Protein AF-A0A7S3DPF3-F1 (afdb_monomer)

Organism: NCBI:txid265537

Foldseek 3Di:
DVVVVVVLLVVWPEEEEEEADQQQVVQVDDHPDDDDDDDDDDPDDPPDSLQPGEGDPVLLVQQVCVVVVSHQAYEYQDQRCRNVNSPNDPVRYLNQQFHPPDPVGDGDHQPDAGDPVSVVVLVVLLVPTLHYHYYRDPCDGRCSCSSVVSNVVVVD

Radius of gyration: 16.0 Å; Cα contacts (8 Å, |Δi|>4): 232; chains: 1; bounding box: 45×32×46 Å

Secondary structure (DSSP, 8-state):
-HHHHHHHHHH-SSEEEEE-GGGGGGGT-------S-----------SHHHHPPPPHHHHHHHHHHHTTS--EEEE--SS-HHHHHT--GGGEEETT--SS-TTSPPPPTTSPPPHHHHHHHHHHHHH-SEEEEES----STTTTHHHHHHHHTT-

Nearest PDB structures (foldseek):
  3pki-assembly2_B  TM=8.256E-01  e=4.801E-10  Homo sapiens
  3pki-assembly7_C  TM=8.110E-01  e=4.215E-10  Homo sapiens
  8ak5-assembly2_B  TM=8.212E-01  e=1.049E-09  Homo sapiens
  3jr3-assembly1_A  TM=7.836E-01  e=6.365E-08  Thermotoga maritima
  8v15-assembly1_A  TM=7.372E-01  e=4.799E-07  Homo sapiens

pLDDT: mean 81.02, std 19.04, range [28.62, 98.44]

Mean predicted aligned error: 8.14 Å

InterPro domains:
  IPR026590 Sirtuin family, catalytic core domain [PS50305] (1-156)
  IPR029035 DHS-like NAD/FAD-binding domain superfamily [SSF52467] (2-139)
  IPR050134 NAD-dependent sirtuin protein deacylases [PTHR11085] (2-101)

Structure (mmCIF, N/CA/C/O backbone):
data_AF-A0A7S3DPF3-F1
#
_entry.id   AF-A0A7S3DPF3-F1
#
loop_
_atom_site.group_PDB
_atom_site.id
_atom_site.type_symbol
_atom_site.label_atom_id
_atom_site.label_alt_id
_atom_site.label_comp_id
_atom_site.label_asym_id
_atom_site.label_entity_id
_atom_site.label_seq_id
_atom_site.pdbx_PDB_ins_code
_atom_site.Cartn_x
_atom_site.Cartn_y
_atom_site.Cartn_z
_atom_site.occupancy
_atom_site.B_iso_or_equiv
_atom_site.auth_seq_id
_atom_site.auth_comp_id
_atom_site.auth_asym_id
_atom_site.auth_atom_id
_atom_site.pdbx_PDB_model_num
ATOM 1 N N . LYS A 1 1 ? 0.827 -14.058 14.898 1.00 88.38 1 LYS A N 1
ATOM 2 C CA . LYS A 1 1 ? 1.059 -12.851 14.057 1.00 88.38 1 LYS A CA 1
ATOM 3 C C . LYS A 1 1 ? -0.122 -12.577 13.123 1.00 88.38 1 LYS A C 1
ATOM 5 O O . LYS A 1 1 ? -0.710 -11.519 13.263 1.00 88.38 1 LYS A O 1
ATOM 10 N N . LEU A 1 2 ? -0.520 -13.518 12.254 1.00 93.12 2 LEU A N 1
ATOM 11 C CA . LEU A 1 2 ? -1.658 -13.328 11.334 1.00 93.12 2 LEU A CA 1
ATOM 12 C C . LEU A 1 2 ? -3.003 -13.098 12.034 1.00 93.12 2 LEU A C 1
ATOM 14 O O . LEU A 1 2 ? -3.730 -12.202 11.633 1.00 93.12 2 LEU A O 1
ATOM 18 N N . GLN A 1 3 ? -3.295 -13.830 13.115 1.00 95.38 3 GLN A N 1
ATOM 19 C CA . GLN A 1 3 ? -4.518 -13.593 13.890 1.00 95.38 3 GLN A CA 1
ATOM 20 C C . GLN A 1 3 ? -4.585 -12.153 14.415 1.00 95.38 3 GLN A C 1
ATOM 22 O O . GLN A 1 3 ? -5.558 -11.457 14.172 1.00 95.38 3 GLN A O 1
ATOM 27 N N . LYS A 1 4 ? -3.493 -11.668 15.019 1.00 96.00 4 LYS A N 1
ATOM 28 C CA . LYS A 1 4 ? -3.395 -10.285 15.502 1.00 96.00 4 LYS A CA 1
ATOM 29 C C . LYS A 1 4 ? -3.594 -9.261 14.379 1.00 96.00 4 LYS A C 1
ATOM 31 O O . LYS A 1 4 ? -4.265 -8.265 14.592 1.00 96.00 4 LYS A O 1
ATOM 36 N N . LEU A 1 5 ? -3.039 -9.504 13.188 1.00 94.88 5 LEU A N 1
ATOM 37 C CA . LEU A 1 5 ? -3.284 -8.650 12.020 1.00 94.88 5 LEU A CA 1
ATOM 38 C C . LEU A 1 5 ? -4.768 -8.650 11.624 1.00 94.88 5 LEU A C 1
ATOM 40 O O . LEU A 1 5 ? -5.323 -7.587 11.372 1.00 94.88 5 LEU A O 1
ATOM 44 N N . ALA A 1 6 ? -5.410 -9.818 11.596 1.00 95.81 6 ALA A N 1
ATOM 45 C CA . ALA A 1 6 ? -6.837 -9.917 11.309 1.00 95.81 6 ALA A CA 1
ATOM 46 C C . ALA A 1 6 ? -7.677 -9.166 12.353 1.00 95.81 6 ALA A C 1
ATOM 48 O O . ALA A 1 6 ? -8.633 -8.487 11.997 1.00 95.81 6 ALA A O 1
ATOM 49 N N . ASP A 1 7 ? -7.306 -9.243 13.629 1.00 96.50 7 ASP A N 1
ATOM 50 C CA . ASP A 1 7 ? -8.005 -8.534 14.701 1.00 96.50 7 ASP A CA 1
ATOM 51 C C . ASP A 1 7 ? -7.819 -7.014 14.594 1.00 96.50 7 ASP A C 1
ATOM 53 O O . ASP A 1 7 ? -8.774 -6.277 14.819 1.00 96.50 7 ASP A O 1
ATOM 57 N N . LEU A 1 8 ? -6.628 -6.543 14.205 1.00 95.38 8 LEU A N 1
ATOM 58 C CA . LEU A 1 8 ? -6.368 -5.122 13.941 1.00 95.38 8 LEU A CA 1
ATOM 59 C C . LEU A 1 8 ? -7.179 -4.612 12.746 1.00 95.38 8 LEU A C 1
ATOM 61 O O . LEU A 1 8 ? -7.806 -3.563 12.845 1.00 95.38 8 LEU A O 1
ATOM 65 N N . LEU A 1 9 ? -7.222 -5.374 11.650 1.00 95.94 9 LEU A N 1
ATOM 66 C CA . LEU A 1 9 ? -8.045 -5.047 10.482 1.00 95.94 9 LEU A CA 1
ATOM 67 C C . LEU A 1 9 ? -9.529 -4.939 10.841 1.00 95.94 9 LEU A C 1
ATOM 69 O O . LEU A 1 9 ? -10.209 -4.052 10.345 1.00 95.94 9 LEU A O 1
ATOM 73 N N . ARG A 1 10 ? -10.025 -5.810 11.729 1.00 95.38 10 ARG A N 1
ATOM 74 C CA . ARG A 1 10 ? -11.425 -5.764 12.177 1.00 95.38 10 ARG A CA 1
ATOM 75 C C . ARG A 1 10 ? -11.761 -4.559 13.050 1.00 95.38 10 ARG A C 1
ATOM 77 O O . ARG A 1 10 ? -12.919 -4.163 13.097 1.00 95.38 10 ARG A O 1
ATOM 84 N N . GLN A 1 11 ? -10.782 -4.037 13.781 1.00 95.31 11 GLN A N 1
ATOM 85 C CA . GLN A 1 11 ? -10.964 -2.912 14.703 1.00 95.31 11 GLN A CA 1
ATOM 86 C C . GLN A 1 11 ? -10.730 -1.556 14.033 1.00 95.31 11 GLN A C 1
ATOM 88 O O . GLN A 1 11 ? -11.276 -0.552 14.489 1.00 95.31 11 GLN A O 1
ATOM 93 N N . SER A 1 12 ? -9.921 -1.528 12.975 1.00 95.81 12 SER A N 1
ATOM 94 C CA . SER A 1 12 ? -9.606 -0.320 12.221 1.00 95.81 12 SER A CA 1
ATOM 95 C C . SER A 1 12 ? -10.841 0.224 11.507 1.00 95.81 12 SER A C 1
ATOM 97 O O . SER A 1 12 ? -11.555 -0.498 10.814 1.00 95.81 12 SER A O 1
ATOM 99 N N . ARG A 1 13 ? -11.068 1.527 11.657 1.00 94.69 13 ARG A N 1
ATOM 100 C CA . ARG A 1 13 ? -12.072 2.296 10.918 1.00 94.69 13 ARG A CA 1
ATOM 101 C C . ARG A 1 13 ? -11.530 2.809 9.593 1.00 94.69 13 ARG A C 1
ATOM 103 O O . ARG A 1 13 ? -12.314 3.038 8.681 1.00 94.69 13 ARG A O 1
ATOM 110 N N . ARG A 1 14 ? -10.214 3.025 9.489 1.00 95.56 14 ARG A N 1
ATOM 111 C CA . ARG A 1 14 ? -9.553 3.474 8.262 1.00 95.56 14 ARG A CA 1
ATOM 112 C C . ARG A 1 14 ? -8.160 2.866 8.143 1.00 95.56 14 ARG A C 1
ATOM 114 O O . ARG A 1 14 ? -7.169 3.403 8.634 1.00 95.56 14 ARG A O 1
ATOM 121 N N . THR A 1 15 ? -8.093 1.747 7.428 1.00 96.94 15 THR A N 1
ATOM 122 C CA . THR A 1 15 ? -6.833 1.088 7.067 1.00 96.94 15 THR A CA 1
ATOM 123 C C . THR A 1 15 ? -6.265 1.629 5.756 1.00 96.94 15 THR A C 1
ATOM 125 O O . THR A 1 15 ? -6.948 1.609 4.727 1.00 96.94 15 THR A O 1
ATOM 128 N N . VAL A 1 16 ? -4.986 2.007 5.780 1.00 96.69 16 VAL A N 1
ATOM 129 C CA . VAL A 1 16 ? -4.213 2.466 4.617 1.00 96.69 16 VAL A CA 1
ATOM 130 C C . VAL A 1 16 ? -3.083 1.486 4.303 1.00 96.69 16 VAL A C 1
ATOM 132 O O . VAL A 1 16 ? -2.402 0.979 5.196 1.00 96.69 16 VAL A O 1
ATOM 135 N N . LEU A 1 17 ? -2.866 1.207 3.021 1.00 96.56 17 LEU A N 1
ATOM 136 C CA . LEU A 1 17 ? -1.719 0.437 2.550 1.00 96.56 17 LEU A CA 1
ATOM 137 C C . LEU A 1 17 ? -0.552 1.351 2.215 1.00 96.56 17 LEU A C 1
ATOM 139 O O . LEU A 1 17 ? -0.739 2.402 1.614 1.00 96.56 17 LEU A O 1
ATOM 143 N N . TYR A 1 18 ? 0.658 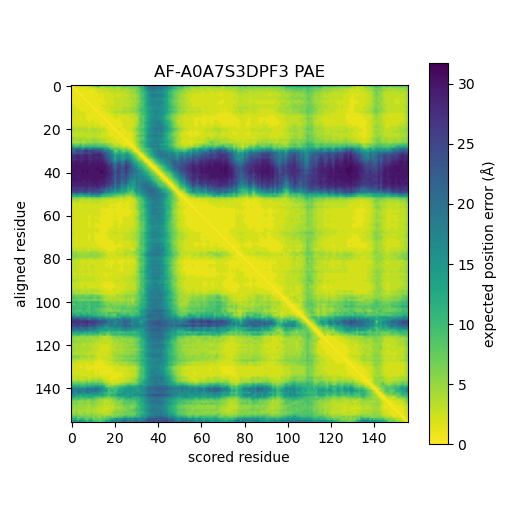0.899 2.518 1.00 94.50 18 TYR A N 1
ATOM 144 C CA . TYR A 1 18 ? 1.886 1.520 2.049 1.00 94.50 18 TYR A CA 1
ATOM 145 C C . TYR A 1 18 ? 2.800 0.452 1.454 1.00 94.50 18 TYR A C 1
ATOM 147 O O . TYR A 1 18 ? 3.315 -0.413 2.173 1.00 94.50 18 TYR A O 1
ATOM 155 N N . THR A 1 19 ? 2.985 0.463 0.131 1.00 94.00 19 THR A N 1
ATOM 156 C CA . THR A 1 19 ? 3.668 -0.648 -0.547 1.00 94.00 19 THR A CA 1
ATOM 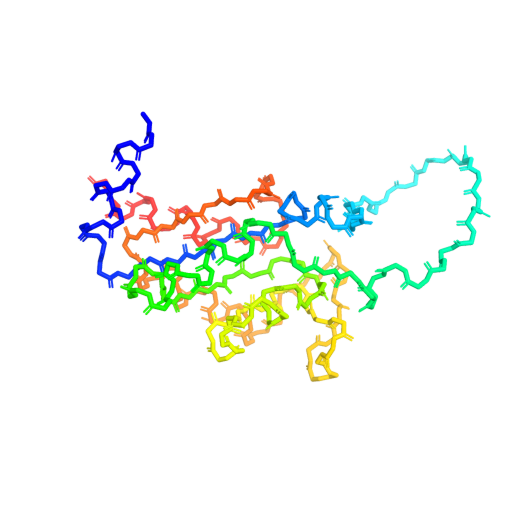157 C C . THR A 1 19 ? 4.759 -0.225 -1.516 1.00 94.00 19 THR A C 1
ATOM 159 O O . THR A 1 19 ? 4.642 0.790 -2.197 1.00 94.00 19 THR A O 1
ATOM 162 N N . GLY A 1 20 ? 5.798 -1.058 -1.624 1.00 91.69 20 GLY A N 1
ATOM 163 C CA . GLY A 1 20 ? 6.925 -0.850 -2.538 1.00 91.69 20 GLY A CA 1
ATOM 164 C C . GLY A 1 20 ? 7.258 -2.061 -3.408 1.00 91.69 20 GLY A C 1
ATOM 165 O O . GLY A 1 20 ? 6.462 -2.989 -3.564 1.00 91.69 20 GLY A O 1
ATOM 166 N N . ALA A 1 21 ? 8.451 -2.060 -4.008 1.00 88.50 21 ALA A N 1
ATOM 167 C CA . ALA A 1 21 ? 8.790 -2.958 -5.120 1.00 88.50 21 ALA A CA 1
ATOM 168 C C . ALA A 1 21 ? 8.729 -4.457 -4.767 1.00 88.50 21 ALA A C 1
ATOM 170 O O . ALA A 1 21 ? 8.585 -5.310 -5.646 1.00 88.50 21 ALA A O 1
ATOM 171 N N . GLY A 1 22 ? 8.814 -4.800 -3.480 1.00 91.75 22 GLY A N 1
ATOM 172 C CA . GLY A 1 22 ? 8.7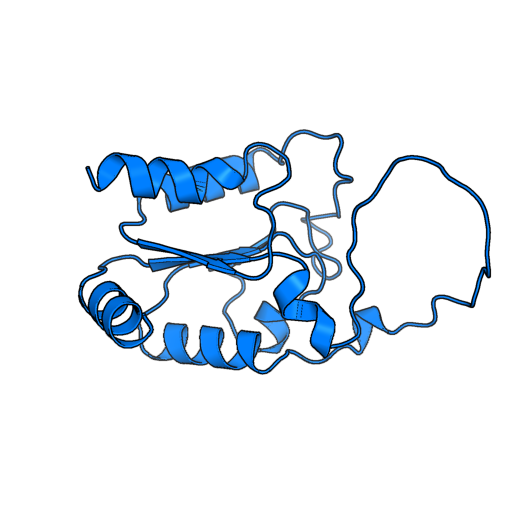65 -6.174 -2.995 1.00 91.75 22 GLY A CA 1
ATOM 173 C C . GLY A 1 22 ? 7.467 -6.906 -3.346 1.00 91.75 22 GLY A C 1
ATOM 174 O O . GLY A 1 22 ? 7.527 -8.103 -3.626 1.00 91.75 22 GLY A O 1
ATOM 175 N N . ILE A 1 23 ? 6.318 -6.215 -3.412 1.00 94.06 23 ILE A N 1
ATOM 176 C CA . ILE A 1 23 ? 5.038 -6.863 -3.765 1.00 94.06 23 ILE A CA 1
ATOM 177 C C . ILE A 1 23 ? 4.925 -7.204 -5.262 1.00 94.06 23 ILE A C 1
ATOM 179 O O . ILE A 1 23 ? 4.102 -8.043 -5.639 1.00 94.06 23 ILE A O 1
ATOM 183 N N . SER A 1 24 ? 5.777 -6.605 -6.102 1.00 92.56 24 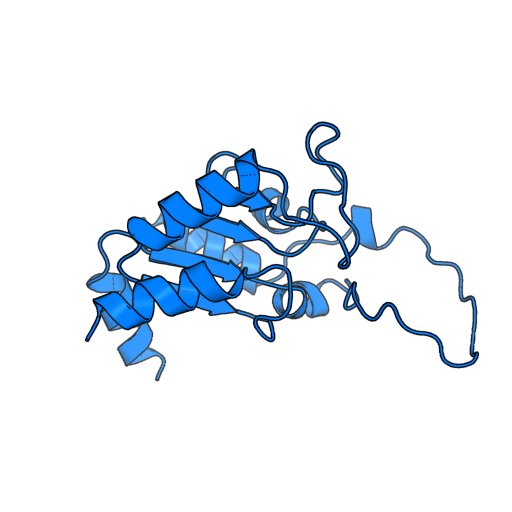SER A N 1
ATOM 184 C CA . SER A 1 24 ? 5.789 -6.756 -7.566 1.00 92.56 24 SER A CA 1
ATOM 185 C C . SER A 1 24 ? 6.879 -7.708 -8.075 1.00 92.56 24 SER A C 1
ATOM 187 O O . SER A 1 24 ? 6.884 -8.073 -9.251 1.00 92.56 24 SER A O 1
ATOM 189 N N . ARG A 1 25 ? 7.777 -8.192 -7.202 1.00 88.50 25 ARG A N 1
ATOM 190 C CA . ARG A 1 25 ? 8.896 -9.073 -7.591 1.00 88.50 25 ARG A CA 1
ATOM 191 C C . ARG A 1 25 ? 8.434 -10.366 -8.268 1.00 88.50 25 ARG A C 1
ATOM 193 O O . ARG A 1 25 ? 9.039 -10.792 -9.248 1.00 88.50 25 ARG A O 1
ATOM 200 N N . ALA A 1 26 ? 7.352 -10.973 -7.778 1.00 87.56 26 ALA A N 1
ATOM 201 C CA . ALA A 1 26 ? 6.791 -12.195 -8.362 1.00 87.56 26 ALA A CA 1
ATOM 202 C C . ALA A 1 26 ? 6.164 -11.975 -9.756 1.00 87.56 26 ALA A C 1
ATOM 204 O O . ALA A 1 26 ? 5.996 -12.934 -10.500 1.00 87.56 26 ALA A O 1
ATOM 205 N N . ALA A 1 27 ? 5.873 -10.724 -10.134 1.00 85.00 27 ALA A N 1
ATOM 206 C CA . ALA A 1 27 ? 5.417 -10.353 -11.475 1.00 85.00 27 ALA A CA 1
ATOM 207 C C . ALA A 1 27 ? 6.577 -10.097 -12.459 1.00 85.00 27 ALA A C 1
ATOM 209 O O . ALA A 1 27 ? 6.348 -9.657 -13.584 1.00 85.00 27 ALA A O 1
ATOM 210 N N . GLY A 1 28 ? 7.830 -10.333 -12.046 1.00 81.38 28 GLY A N 1
ATOM 211 C CA . GLY A 1 28 ? 9.015 -10.076 -12.868 1.00 81.38 28 GLY A CA 1
ATOM 212 C C . GLY A 1 28 ? 9.435 -8.603 -12.918 1.00 81.38 28 GLY A C 1
ATOM 213 O O . GLY A 1 28 ? 10.296 -8.241 -13.720 1.00 81.38 28 GLY A O 1
ATOM 214 N N . ILE A 1 29 ? 8.860 -7.751 -12.062 1.00 78.38 29 ILE A N 1
ATOM 215 C CA . ILE A 1 29 ? 9.252 -6.345 -11.936 1.00 78.38 29 ILE A CA 1
ATOM 216 C C . ILE A 1 29 ? 10.421 -6.255 -10.950 1.00 78.38 29 ILE A C 1
ATOM 218 O O . ILE A 1 29 ? 10.292 -6.581 -9.769 1.00 78.38 29 ILE A O 1
ATOM 222 N N . GLY A 1 30 ? 11.595 -5.867 -11.455 1.00 66.00 30 GLY A N 1
ATOM 223 C CA . GLY A 1 30 ? 12.796 -5.671 -10.640 1.00 66.00 30 GLY A CA 1
ATOM 224 C C . GLY A 1 30 ? 12.693 -4.447 -9.725 1.00 66.00 30 GLY A C 1
ATOM 225 O O . GLY A 1 30 ? 11.877 -3.557 -9.955 1.00 66.00 30 GLY A O 1
ATOM 226 N N . MET A 1 31 ? 13.550 -4.372 -8.701 1.00 58.44 31 MET A N 1
ATOM 227 C CA . MET A 1 31 ? 13.585 -3.213 -7.804 1.00 58.44 31 MET A CA 1
ATOM 228 C C . MET A 1 31 ? 14.054 -1.967 -8.561 1.00 58.44 31 MET A C 1
ATOM 230 O O . MET A 1 31 ? 15.229 -1.839 -8.905 1.00 58.44 31 MET A O 1
ATOM 234 N N . ALA A 1 32 ? 13.145 -1.035 -8.818 1.00 55.59 32 ALA A N 1
ATOM 235 C CA . ALA A 1 32 ? 13.498 0.275 -9.334 1.00 55.59 32 ALA A CA 1
ATOM 236 C C . ALA A 1 32 ? 13.888 1.191 -8.164 1.00 55.59 32 ALA A C 1
ATOM 238 O O . ALA A 1 32 ? 13.034 1.891 -7.645 1.00 55.59 32 ALA A O 1
ATOM 239 N N . ALA A 1 33 ? 15.157 1.127 -7.728 1.00 44.19 33 ALA A N 1
ATOM 240 C CA . ALA A 1 33 ? 15.944 2.248 -7.174 1.00 44.19 33 ALA A CA 1
ATOM 241 C C . ALA A 1 33 ? 17.227 1.762 -6.462 1.00 44.19 33 ALA A C 1
ATOM 243 O O . ALA A 1 33 ? 17.243 1.490 -5.266 1.00 44.19 33 ALA A O 1
ATOM 244 N N . ARG A 1 34 ? 18.346 1.744 -7.191 1.00 37.78 34 ARG A N 1
ATOM 245 C CA . ARG A 1 34 ? 19.637 2.216 -6.666 1.00 37.78 34 ARG A CA 1
ATOM 246 C C . ARG A 1 34 ? 20.237 3.130 -7.727 1.00 37.78 34 ARG A C 1
ATOM 248 O O . ARG A 1 34 ? 20.782 2.663 -8.720 1.00 37.78 34 ARG A O 1
ATOM 255 N N . GLY A 1 35 ? 20.043 4.434 -7.561 1.00 37.97 35 GLY A N 1
ATOM 256 C CA . GLY A 1 35 ? 20.862 5.430 -8.241 1.00 37.97 35 GLY A CA 1
ATOM 257 C C . GLY A 1 35 ? 22.154 5.599 -7.448 1.00 37.97 35 GLY A C 1
ATOM 258 O O . GLY A 1 35 ? 22.104 6.056 -6.313 1.00 37.97 35 GLY A O 1
ATOM 259 N N . GLY A 1 36 ? 23.280 5.185 -8.024 1.00 29.66 36 GLY A N 1
ATOM 260 C CA . GLY A 1 36 ? 24.621 5.332 -7.452 1.00 29.66 36 GLY A CA 1
ATOM 261 C C . GLY A 1 36 ? 25.570 4.315 -8.083 1.00 29.66 36 GLY A C 1
ATOM 262 O O . GLY A 1 36 ? 25.317 3.122 -7.984 1.00 29.66 36 GLY A O 1
ATOM 263 N N . GLY A 1 37 ? 26.583 4.788 -8.814 1.00 33.41 37 GLY A N 1
ATOM 264 C CA . GLY A 1 37 ? 27.372 4.014 -9.778 1.00 33.41 37 GLY A CA 1
ATOM 265 C C . GLY A 1 37 ? 28.114 2.789 -9.227 1.00 33.41 37 GLY A C 1
ATOM 266 O O . GLY A 1 37 ? 28.518 2.750 -8.070 1.00 33.41 37 GLY A O 1
ATOM 267 N N . GLY A 1 38 ? 28.333 1.812 -10.112 1.00 28.62 38 GLY A N 1
ATOM 268 C CA . GLY A 1 38 ? 29.199 0.664 -9.855 1.00 28.62 38 GLY A CA 1
ATOM 269 C C . GLY A 1 38 ? 29.052 -0.451 -10.893 1.00 28.62 38 GLY A C 1
ATOM 270 O O . GLY A 1 38 ? 28.220 -1.328 -10.718 1.00 28.62 38 GLY A O 1
ATOM 271 N N . GLY A 1 39 ? 29.859 -0.380 -11.957 1.00 32.12 39 GLY A N 1
ATOM 272 C CA . GLY A 1 39 ? 30.475 -1.525 -12.650 1.00 32.12 39 GLY A CA 1
ATOM 273 C C . GLY A 1 39 ? 29.600 -2.666 -13.183 1.00 32.12 39 GLY A C 1
ATOM 274 O O . GLY A 1 39 ? 29.300 -3.610 -12.470 1.00 32.12 39 GLY A O 1
ATOM 275 N N . ASP A 1 40 ? 29.307 -2.582 -14.480 1.00 40.53 40 ASP A N 1
ATOM 276 C CA . ASP A 1 40 ? 29.355 -3.651 -15.489 1.00 40.53 40 ASP A CA 1
ATOM 277 C C . ASP A 1 40 ? 28.920 -5.090 -15.119 1.00 40.53 40 ASP A C 1
ATOM 279 O O . ASP A 1 40 ? 29.619 -5.844 -14.448 1.00 40.53 40 ASP A O 1
ATOM 283 N N . THR A 1 41 ? 27.788 -5.527 -15.677 1.00 33.72 41 THR A N 1
ATOM 284 C CA . THR A 1 41 ? 27.742 -6.720 -16.543 1.00 33.72 41 THR A CA 1
ATOM 285 C C . THR A 1 41 ? 26.365 -6.849 -17.195 1.00 33.72 41 THR A C 1
ATOM 287 O O . THR A 1 41 ? 25.328 -6.941 -16.542 1.00 33.72 41 THR A O 1
ATOM 290 N N . ALA A 1 42 ? 26.388 -6.909 -18.525 1.00 36.16 42 ALA A N 1
ATOM 291 C CA . ALA A 1 42 ? 25.287 -7.261 -19.414 1.00 36.16 42 ALA A CA 1
ATOM 292 C C . ALA A 1 42 ? 24.132 -6.246 -19.510 1.00 36.16 42 ALA A C 1
ATOM 294 O O . ALA A 1 42 ? 23.064 -6.380 -18.908 1.00 36.16 42 ALA A O 1
ATOM 295 N N . VAL A 1 43 ? 24.288 -5.323 -20.463 1.00 39.31 43 VAL A N 1
ATOM 296 C CA . VAL A 1 43 ? 23.186 -4.687 -21.199 1.00 39.31 43 VAL A CA 1
ATOM 297 C C . VAL A 1 43 ? 22.401 -5.773 -21.959 1.00 39.31 43 VAL A C 1
ATOM 299 O O . VAL A 1 43 ? 22.475 -5.913 -23.177 1.00 39.31 43 VAL A O 1
ATOM 302 N N . LYS A 1 44 ? 21.633 -6.597 -21.242 1.00 34.34 44 LYS A N 1
ATOM 303 C CA . LYS A 1 44 ? 20.598 -7.446 -21.835 1.00 34.34 44 LYS A CA 1
ATOM 304 C C . LYS A 1 44 ? 19.341 -6.597 -21.970 1.00 34.34 44 LYS A C 1
ATOM 306 O O . LYS A 1 44 ? 18.641 -6.354 -20.994 1.00 34.34 44 LYS A O 1
ATOM 311 N N . LYS A 1 45 ? 19.111 -6.116 -23.198 1.00 36.16 45 LYS A N 1
ATOM 312 C CA . LYS A 1 45 ? 17.813 -5.754 -23.801 1.00 36.16 45 LYS A CA 1
ATOM 313 C C . LYS A 1 45 ? 16.659 -5.744 -22.779 1.00 36.16 45 LYS A C 1
ATOM 315 O O . LYS A 1 45 ?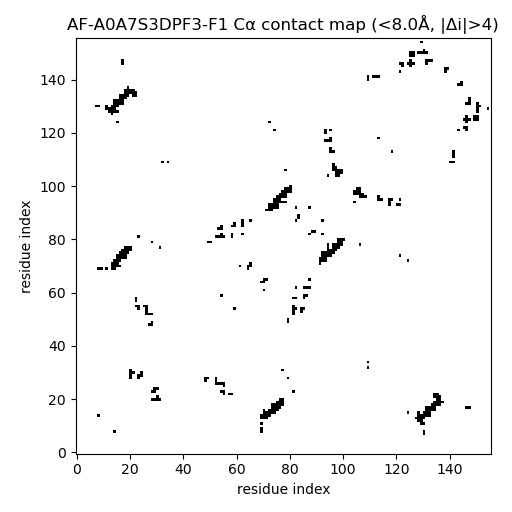 16.028 -6.775 -22.550 1.00 36.16 45 LYS A O 1
ATOM 320 N N . ARG A 1 46 ? 16.360 -4.582 -22.183 1.00 42.75 46 ARG A N 1
ATOM 321 C CA . ARG A 1 46 ? 15.135 -4.354 -21.393 1.00 42.75 46 ARG A CA 1
ATOM 322 C C . ARG A 1 46 ? 13.917 -4.395 -22.330 1.00 42.75 46 ARG A C 1
ATOM 324 O O . ARG A 1 46 ? 13.332 -3.369 -22.652 1.00 42.75 46 ARG A O 1
ATOM 331 N N . LYS A 1 47 ? 13.569 -5.578 -22.845 1.00 38.03 47 LYS A N 1
ATOM 332 C CA . LYS A 1 47 ? 12.316 -5.812 -23.571 1.00 38.03 47 LYS A CA 1
ATOM 333 C C . LYS A 1 47 ? 11.174 -5.716 -22.562 1.00 38.03 47 LYS A C 1
ATOM 335 O O . LYS A 1 47 ? 11.120 -6.550 -21.675 1.00 38.03 47 LYS A O 1
ATOM 340 N N . SER A 1 48 ? 10.328 -4.693 -22.677 1.00 47.44 48 SER A N 1
ATOM 341 C CA . SER A 1 48 ? 8.857 -4.723 -22.519 1.00 47.44 48 SER A CA 1
ATOM 342 C C . SER A 1 48 ? 8.171 -5.460 -21.344 1.00 47.44 48 SER A C 1
ATOM 344 O O . SER A 1 48 ? 6.948 -5.541 -21.357 1.00 47.44 48 SER A O 1
ATOM 346 N N . VAL A 1 49 ? 8.871 -5.977 -20.326 1.00 52.22 49 VAL A N 1
ATOM 347 C CA . VAL A 1 49 ? 8.259 -6.763 -19.228 1.00 52.22 49 VAL A CA 1
ATOM 348 C C . VAL A 1 49 ? 7.304 -5.915 -18.379 1.00 52.22 49 VAL A C 1
ATOM 350 O O . VAL A 1 49 ? 6.321 -6.424 -17.852 1.00 52.22 49 VAL A O 1
ATOM 353 N N . SER A 1 50 ? 7.559 -4.610 -18.280 1.00 61.97 50 SER A N 1
ATOM 354 C CA . SER A 1 50 ? 6.844 -3.708 -17.370 1.00 61.97 50 SER A CA 1
ATOM 355 C C . SER A 1 50 ? 5.375 -3.472 -17.768 1.00 61.97 50 SER A C 1
ATOM 357 O O . SER A 1 50 ? 4.503 -3.457 -16.900 1.00 61.97 50 SER A O 1
ATOM 359 N N . VAL A 1 51 ? 5.072 -3.385 -19.070 1.00 67.00 51 VAL A N 1
ATOM 360 C CA . VAL A 1 51 ? 3.703 -3.122 -19.556 1.00 67.00 51 VAL A CA 1
ATOM 361 C C . VAL A 1 51 ? 2.835 -4.382 -19.512 1.00 67.00 51 VAL A C 1
ATOM 363 O O . VAL A 1 51 ? 1.654 -4.318 -19.175 1.00 67.00 51 VAL A O 1
ATOM 366 N N . THR A 1 52 ? 3.422 -5.551 -19.779 1.00 80.69 52 THR A N 1
ATOM 367 C CA . THR A 1 52 ? 2.708 -6.839 -19.817 1.00 80.69 52 THR A CA 1
ATOM 368 C C . THR A 1 52 ? 2.636 -7.546 -18.464 1.00 80.69 52 THR A C 1
ATOM 370 O O . THR A 1 52 ? 2.015 -8.604 -18.365 1.00 80.69 52 THR A O 1
ATOM 373 N N . ALA A 1 53 ? 3.285 -7.003 -17.429 1.00 87.75 53 ALA A N 1
ATOM 374 C CA . ALA A 1 53 ? 3.259 -7.577 -16.091 1.00 87.75 53 ALA A CA 1
ATOM 375 C C . ALA A 1 53 ? 1.817 -7.683 -15.572 1.00 87.75 53 ALA A C 1
ATOM 377 O O . ALA A 1 53 ? 1.010 -6.755 -15.727 1.00 87.75 53 ALA A O 1
ATOM 378 N N . ARG A 1 54 ? 1.515 -8.835 -14.964 1.00 92.88 54 ARG A N 1
ATOM 379 C CA . ARG A 1 54 ? 0.234 -9.126 -14.315 1.00 92.88 54 ARG A CA 1
ATOM 380 C C . ARG A 1 54 ? 0.348 -8.903 -12.805 1.00 92.88 54 ARG A C 1
ATOM 382 O O . ARG A 1 54 ? 1.433 -9.111 -12.259 1.00 92.88 54 ARG A O 1
ATOM 389 N N . PRO A 1 55 ? -0.741 -8.511 -12.126 1.00 95.75 55 PRO A N 1
ATOM 390 C CA . PRO A 1 55 ? -0.729 -8.370 -10.679 1.00 95.75 55 PRO A CA 1
ATOM 391 C C . PRO A 1 55 ? -0.349 -9.676 -9.977 1.00 95.75 55 PRO A C 1
ATOM 393 O O . PRO A 1 55 ? -0.645 -10.774 -10.450 1.00 95.75 55 PRO A O 1
ATOM 396 N N . THR A 1 56 ? 0.318 -9.556 -8.833 1.00 96.94 56 THR A N 1
ATOM 397 C CA . THR A 1 56 ? 0.656 -10.712 -7.988 1.00 96.94 56 THR A CA 1
ATOM 398 C C . THR A 1 56 ? -0.526 -11.111 -7.103 1.00 96.94 56 THR A C 1
ATOM 400 O O . THR A 1 56 ? -1.489 -10.356 -6.954 1.00 96.94 56 THR A O 1
ATOM 403 N N . ILE A 1 57 ? -0.432 -12.272 -6.443 1.00 97.69 57 ILE A N 1
ATOM 404 C CA . ILE A 1 57 ? -1.429 -12.695 -5.445 1.00 97.69 57 ILE A CA 1
ATOM 405 C C . ILE A 1 57 ? -1.633 -11.639 -4.352 1.00 97.69 57 ILE A C 1
ATOM 407 O O . ILE A 1 57 ? -2.761 -11.418 -3.925 1.00 97.69 57 ILE A O 1
ATOM 411 N N . THR A 1 58 ? -0.571 -10.928 -3.961 1.00 97.50 58 THR A N 1
ATOM 412 C CA . THR A 1 58 ? -0.650 -9.830 -2.993 1.00 97.50 58 THR A CA 1
ATOM 413 C C . THR A 1 58 ? -1.552 -8.711 -3.501 1.00 97.50 58 THR A C 1
ATOM 415 O O . THR A 1 58 ? -2.428 -8.270 -2.768 1.00 97.50 58 THR A O 1
ATOM 418 N N . HIS A 1 59 ? -1.415 -8.294 -4.762 1.00 98.31 59 HIS A N 1
ATOM 419 C CA . HIS A 1 59 ? -2.263 -7.240 -5.325 1.00 98.31 59 HIS A CA 1
ATOM 420 C C . HIS A 1 59 ? -3.741 -7.650 -5.355 1.00 98.31 59 HIS A C 1
ATOM 422 O O . HIS A 1 59 ? -4.614 -6.872 -4.968 1.00 98.31 59 HIS A O 1
ATOM 428 N N . HIS A 1 60 ? -4.024 -8.891 -5.760 1.00 98.38 60 HIS A N 1
ATOM 429 C CA . HIS A 1 60 ? -5.387 -9.418 -5.763 1.00 98.38 60 HIS A CA 1
ATOM 430 C C . HIS A 1 60 ? -5.966 -9.555 -4.350 1.00 98.38 60 HIS A C 1
ATOM 432 O O . HIS A 1 60 ? -7.120 -9.192 -4.137 1.00 98.38 60 HIS A O 1
ATOM 438 N N . ALA A 1 61 ? -5.177 -10.016 -3.378 1.00 98.19 61 ALA A N 1
ATOM 439 C CA . ALA A 1 61 ? -5.610 -10.133 -1.988 1.00 98.19 61 ALA A CA 1
ATOM 440 C C . ALA A 1 61 ? -5.933 -8.763 -1.372 1.00 98.19 61 ALA A C 1
ATOM 442 O O . ALA A 1 61 ? -6.975 -8.604 -0.742 1.00 98.19 61 ALA A O 1
ATOM 443 N N . LEU A 1 62 ? -5.084 -7.758 -1.604 1.00 98.25 62 LEU A N 1
ATOM 444 C CA . LEU A 1 62 ? -5.312 -6.387 -1.139 1.00 98.25 62 LEU A CA 1
ATOM 445 C C . LEU A 1 62 ? -6.555 -5.766 -1.791 1.00 98.25 62 LEU A C 1
ATOM 447 O O . LEU A 1 62 ? -7.364 -5.140 -1.112 1.00 98.25 62 LEU A O 1
ATOM 451 N N . THR A 1 63 ? -6.771 -6.027 -3.081 1.00 98.44 63 THR A N 1
ATOM 452 C CA . THR A 1 63 ? -7.998 -5.609 -3.776 1.00 98.44 63 THR A CA 1
ATOM 453 C C . THR A 1 63 ? -9.240 -6.299 -3.212 1.00 98.44 63 THR A C 1
ATOM 455 O O . THR A 1 63 ? -10.273 -5.658 -3.034 1.00 98.44 63 THR A O 1
ATOM 458 N N . ALA A 1 64 ? -9.162 -7.592 -2.891 1.00 98.44 64 ALA A N 1
ATOM 459 C CA . ALA A 1 64 ? -10.271 -8.317 -2.276 1.00 98.44 64 ALA A CA 1
ATOM 460 C C . ALA A 1 64 ? -10.610 -7.775 -0.877 1.00 98.44 64 ALA A C 1
ATOM 462 O O . ALA A 1 64 ? -11.783 -7.651 -0.536 1.00 98.44 64 ALA A O 1
ATOM 463 N N . LEU A 1 65 ? -9.597 -7.406 -0.090 1.00 98.06 65 LEU A N 1
ATOM 464 C CA . LEU A 1 65 ? -9.780 -6.784 1.221 1.00 98.06 65 LEU A CA 1
ATOM 465 C C . LEU A 1 65 ? -10.419 -5.391 1.122 1.00 98.06 65 LEU A C 1
ATOM 467 O O . LEU A 1 65 ? -11.298 -5.088 1.924 1.00 98.06 65 LEU A O 1
ATOM 471 N N . TRP A 1 66 ? -10.050 -4.585 0.120 1.00 98.25 66 TRP A N 1
ATOM 472 C CA . TRP A 1 66 ? -10.733 -3.317 -0.171 1.00 98.25 66 TRP A CA 1
ATOM 473 C C . TRP A 1 66 ? -12.199 -3.531 -0.557 1.00 98.25 66 TRP A C 1
ATOM 475 O O . TRP A 1 66 ? -13.081 -2.915 0.030 1.00 98.25 66 TRP A O 1
ATOM 485 N N . ARG A 1 67 ? -12.490 -4.483 -1.456 1.00 98.00 67 ARG A N 1
ATOM 486 C CA . ARG A 1 67 ? -13.878 -4.827 -1.832 1.00 98.00 67 ARG A CA 1
ATOM 487 C C . ARG A 1 67 ? -14.730 -5.265 -0.643 1.00 98.00 67 ARG A C 1
ATOM 489 O O . ARG A 1 67 ? -15.939 -5.074 -0.656 1.00 98.00 67 ARG A O 1
ATOM 496 N N . ALA A 1 68 ? -14.104 -5.873 0.359 1.00 97.75 68 ALA A N 1
ATOM 497 C CA . ALA A 1 68 ? -14.753 -6.297 1.591 1.00 97.75 68 ALA A CA 1
ATOM 498 C C . ALA A 1 68 ? -14.815 -5.194 2.671 1.00 97.75 68 ALA A C 1
ATOM 500 O O . ALA A 1 68 ? -15.299 -5.467 3.766 1.00 97.75 68 ALA A O 1
ATOM 501 N N . GLY A 1 69 ? -14.344 -3.975 2.382 1.00 97.38 69 GLY A N 1
ATOM 502 C CA . GLY A 1 69 ? -14.410 -2.818 3.282 1.00 97.38 69 GLY A CA 1
ATOM 503 C C . GLY A 1 69 ? -13.320 -2.761 4.357 1.00 97.38 69 GLY A C 1
ATOM 504 O O . GLY A 1 69 ? -13.413 -1.949 5.269 1.00 97.38 69 GLY A O 1
ATOM 505 N N . TRP A 1 70 ? -12.285 -3.605 4.278 1.00 97.69 70 TRP A N 1
ATOM 506 C CA . TRP A 1 70 ? -11.213 -3.654 5.287 1.00 97.69 70 TRP A CA 1
ATOM 507 C C . TRP A 1 70 ? -10.024 -2.749 4.965 1.00 97.69 70 TRP A C 1
ATOM 509 O O . TRP A 1 70 ? -9.179 -2.516 5.821 1.00 97.69 70 TRP A O 1
ATOM 519 N N . ILE A 1 71 ? -9.913 -2.276 3.726 1.00 97.81 71 ILE A N 1
ATOM 520 C CA . ILE A 1 71 ? -8.853 -1.382 3.249 1.00 97.81 71 ILE A CA 1
ATOM 521 C C . ILE A 1 71 ? -9.527 -0.217 2.540 1.00 97.81 71 ILE A C 1
ATOM 523 O O . ILE A 1 71 ? -10.508 -0.429 1.835 1.00 97.81 71 ILE A O 1
ATOM 527 N N . HIS A 1 72 ? -8.987 0.986 2.714 1.00 97.06 72 HIS A N 1
ATOM 528 C CA . HIS A 1 72 ? -9.624 2.222 2.258 1.00 97.06 72 HIS A CA 1
ATOM 529 C C . HIS A 1 72 ? -8.779 2.929 1.204 1.00 97.06 72 HIS A C 1
ATOM 531 O O . HI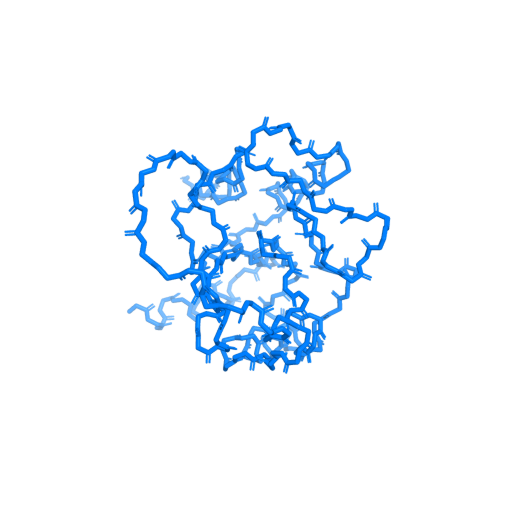S A 1 72 ? -9.293 3.323 0.164 1.00 97.06 72 HIS A O 1
ATOM 537 N N . ASP A 1 73 ? -7.474 3.015 1.445 1.00 96.81 73 ASP A N 1
ATOM 538 C CA . ASP A 1 73 ? -6.545 3.777 0.621 1.00 96.81 73 ASP A CA 1
ATOM 539 C C . ASP A 1 73 ? -5.244 3.001 0.381 1.00 96.81 73 ASP A C 1
ATOM 541 O O . ASP A 1 73 ? -4.852 2.143 1.181 1.00 96.81 73 ASP A O 1
ATOM 545 N N . TRP A 1 74 ? -4.545 3.334 -0.704 1.00 96.44 74 TRP A N 1
ATOM 546 C CA . TRP A 1 74 ? -3.284 2.713 -1.088 1.00 96.44 74 TRP A CA 1
ATOM 547 C C . TRP A 1 74 ? -2.233 3.749 -1.489 1.00 96.44 74 TRP A C 1
ATOM 549 O O . TRP A 1 74 ? -2.270 4.315 -2.576 1.00 96.44 74 TRP A O 1
ATOM 559 N N . VAL A 1 75 ? -1.218 3.926 -0.649 1.00 93.88 75 VAL A N 1
ATOM 560 C CA . VAL A 1 75 ? 0.011 4.652 -0.987 1.00 93.88 75 VAL A CA 1
ATOM 561 C C . VAL A 1 75 ? 0.970 3.720 -1.726 1.00 93.88 75 VAL A C 1
ATOM 563 O O . VAL A 1 75 ? 1.516 2.763 -1.165 1.00 93.88 75 VAL A O 1
ATOM 566 N N . GLN A 1 76 ? 1.150 3.979 -3.016 1.00 92.56 76 GLN A N 1
ATOM 567 C CA . GLN A 1 76 ? 1.909 3.148 -3.937 1.00 92.56 76 GLN A CA 1
ATOM 568 C C . GLN A 1 76 ? 3.239 3.822 -4.281 1.00 92.56 76 GLN A C 1
ATOM 570 O O . GLN A 1 76 ? 3.285 4.844 -4.963 1.00 92.56 76 GLN A O 1
ATOM 575 N N . GLN A 1 77 ? 4.352 3.219 -3.853 1.00 89.38 77 GLN A N 1
ATOM 576 C CA . GLN A 1 77 ? 5.688 3.708 -4.214 1.00 89.38 77 GLN A CA 1
ATOM 577 C C . GLN A 1 77 ? 6.131 3.271 -5.620 1.00 89.38 77 GLN A C 1
ATOM 579 O O . GLN A 1 77 ? 7.094 3.823 -6.156 1.00 89.38 77 GLN A O 1
ATOM 584 N N . ASN A 1 78 ? 5.489 2.248 -6.196 1.00 88.44 78 ASN A N 1
ATOM 585 C CA . ASN A 1 78 ? 5.868 1.699 -7.499 1.00 88.44 78 ASN A CA 1
ATOM 586 C C . ASN A 1 78 ? 5.145 2.419 -8.639 1.00 88.44 78 ASN A C 1
ATOM 588 O O . ASN A 1 78 ? 3.999 2.822 -8.512 1.00 88.44 78 ASN A O 1
ATOM 592 N N . HIS A 1 79 ? 5.776 2.448 -9.807 1.00 86.94 79 HIS A N 1
ATOM 593 C CA . HIS A 1 79 ? 5.209 3.051 -11.019 1.00 86.94 79 HIS A CA 1
ATOM 594 C C . HIS A 1 79 ? 4.432 2.053 -11.897 1.00 86.94 79 HIS A C 1
ATOM 596 O O . HIS A 1 79 ? 4.068 2.358 -13.029 1.00 86.94 79 HIS A O 1
ATOM 602 N N . ASP A 1 80 ? 4.283 0.812 -11.431 1.00 88.81 80 ASP A N 1
ATOM 603 C CA . ASP A 1 80 ? 4.006 -0.356 -12.270 1.00 88.81 80 ASP A CA 1
ATOM 604 C C . ASP A 1 80 ? 2.544 -0.559 -12.685 1.00 88.81 80 ASP A C 1
ATOM 606 O O . ASP A 1 80 ? 2.264 -1.417 -13.534 1.00 88.81 80 ASP A O 1
ATOM 610 N N . GLY A 1 81 ? 1.625 0.225 -12.123 1.00 91.19 81 GLY A N 1
ATOM 611 C CA . GLY A 1 81 ? 0.193 0.138 -12.395 1.00 91.19 81 GLY A CA 1
ATOM 612 C C . GLY A 1 81 ? -0.448 -1.193 -11.973 1.00 91.19 81 GLY A C 1
ATOM 613 O O . GLY A 1 81 ? -1.548 -1.524 -12.425 1.00 91.19 81 GLY A O 1
ATOM 614 N N . LEU A 1 82 ? 0.245 -2.028 -11.186 1.00 95.06 82 LEU A N 1
ATOM 615 C CA . LEU A 1 82 ? -0.267 -3.347 -10.807 1.00 95.06 82 LEU A CA 1
ATOM 616 C C . LEU A 1 82 ? -1.473 -3.302 -9.848 1.00 95.06 82 LEU A C 1
ATOM 618 O O . LEU A 1 82 ? -2.338 -4.168 -10.012 1.00 95.06 82 LEU A O 1
ATOM 622 N N . PRO A 1 83 ? -1.600 -2.347 -8.902 1.00 96.50 83 PRO A N 1
ATOM 623 C CA . PRO A 1 83 ? -2.820 -2.198 -8.102 1.00 96.50 83 PRO A CA 1
ATOM 624 C C . PRO A 1 83 ? -4.068 -1.968 -8.967 1.00 96.50 83 PRO A C 1
ATOM 626 O O . PRO A 1 83 ? -5.068 -2.670 -8.819 1.00 96.50 83 PRO A O 1
ATOM 629 N N . GLN A 1 84 ? -3.975 -1.072 -9.952 1.00 95.31 84 GLN A N 1
ATOM 630 C CA . GLN A 1 84 ? -5.052 -0.769 -10.895 1.00 95.31 84 GLN A CA 1
ATOM 631 C C . GLN A 1 84 ? -5.422 -2.000 -11.723 1.00 95.31 84 GLN A C 1
ATOM 633 O O . GLN A 1 84 ? -6.589 -2.370 -11.827 1.00 95.31 84 GLN A O 1
ATOM 638 N N . LYS A 1 85 ? -4.416 -2.699 -12.265 1.00 94.69 85 LYS A N 1
ATOM 639 C CA . LYS A 1 85 ? -4.624 -3.947 -13.016 1.00 94.69 85 LYS A CA 1
ATOM 640 C C . LYS A 1 85 ? -5.252 -5.058 -12.167 1.00 94.69 85 LYS A C 1
ATOM 642 O O . LYS A 1 85 ? -5.882 -5.953 -12.724 1.00 94.69 85 LYS A O 1
ATOM 647 N N . ALA A 1 86 ? -5.077 -5.034 -10.844 1.00 97.00 86 ALA A N 1
ATOM 648 C CA . ALA A 1 86 ? -5.743 -5.963 -9.931 1.00 97.00 86 ALA A CA 1
ATOM 649 C C . ALA A 1 86 ? -7.217 -5.606 -9.679 1.00 97.00 86 ALA A C 1
ATOM 651 O O . ALA A 1 86 ? -7.959 -6.451 -9.172 1.00 97.00 86 ALA A O 1
ATOM 652 N N . GLY A 1 87 ? -7.639 -4.402 -10.077 1.00 96.88 87 GLY A N 1
ATOM 653 C CA . GLY A 1 87 ? -8.993 -3.881 -9.928 1.00 96.88 87 GLY A CA 1
ATOM 654 C C . GLY A 1 87 ? -9.192 -3.012 -8.687 1.00 96.88 87 GLY A C 1
ATOM 655 O O . GLY A 1 87 ? -10.332 -2.897 -8.238 1.00 96.88 87 GLY A O 1
ATOM 656 N N . PHE A 1 88 ? -8.118 -2.461 -8.114 1.00 98.00 88 PHE A N 1
ATOM 657 C CA . PHE A 1 88 ? -8.206 -1.452 -7.058 1.00 98.00 88 PHE A CA 1
ATOM 658 C C . PHE A 1 88 ? -8.513 -0.076 -7.688 1.00 98.00 88 PHE A C 1
ATOM 660 O O . PHE A 1 88 ? -7.904 0.252 -8.711 1.00 98.00 88 PHE A O 1
ATOM 667 N N . PRO A 1 89 ? -9.457 0.710 -7.140 1.00 96.69 89 PRO A N 1
ATOM 668 C CA . PRO A 1 89 ? -9.878 1.988 -7.730 1.00 96.69 89 PRO A CA 1
ATOM 669 C C . PRO A 1 89 ? -8.753 3.030 -7.759 1.00 96.69 89 PRO A C 1
ATOM 671 O O . PRO A 1 89 ? -8.054 3.216 -6.764 1.00 96.69 89 PRO A O 1
ATOM 674 N N . GLN A 1 90 ? -8.601 3.742 -8.880 1.00 93.94 90 GLN A N 1
ATOM 675 C CA . GLN A 1 90 ? -7.549 4.756 -9.059 1.00 93.94 90 GLN A CA 1
ATOM 676 C C . GLN A 1 90 ? -7.700 5.918 -8.071 1.00 93.94 90 GLN A C 1
ATOM 678 O O . GLN A 1 90 ? -6.709 6.440 -7.572 1.00 93.94 90 GLN A O 1
ATOM 683 N N . GLU A 1 91 ? -8.934 6.301 -7.761 1.00 93.62 91 GLU A N 1
ATOM 684 C CA . GLU A 1 91 ? -9.277 7.361 -6.815 1.00 93.62 91 GLU A CA 1
ATOM 685 C C . GLU A 1 91 ? -8.855 7.059 -5.370 1.00 93.62 91 GLU A C 1
ATOM 687 O O . GLU A 1 91 ? -8.804 7.974 -4.556 1.00 93.62 91 GLU A O 1
ATOM 692 N N . CYS A 1 92 ? -8.506 5.807 -5.059 1.00 95.75 92 CYS A N 1
ATOM 693 C CA . CYS A 1 92 ? -7.980 5.404 -3.756 1.00 95.75 92 CYS A CA 1
ATOM 694 C C . CYS A 1 92 ? -6.486 5.040 -3.811 1.00 95.75 92 CYS A C 1
ATOM 696 O O . CYS A 1 92 ? -5.970 4.464 -2.852 1.00 95.75 92 CYS A O 1
ATOM 698 N N . ILE A 1 93 ? -5.784 5.324 -4.918 1.00 95.19 93 ILE A N 1
ATOM 699 C CA . ILE A 1 93 ? -4.352 5.035 -5.078 1.00 95.19 93 ILE A CA 1
ATOM 700 C C . ILE A 1 93 ? -3.563 6.341 -5.179 1.00 95.19 93 ILE A C 1
ATOM 702 O O . ILE A 1 93 ? -3.691 7.094 -6.142 1.00 95.19 93 ILE A O 1
ATOM 706 N N . ASN A 1 94 ? -2.667 6.555 -4.220 1.00 92.38 94 ASN A N 1
ATOM 707 C CA . ASN A 1 94 ? -1.696 7.640 -4.226 1.00 92.38 94 ASN A CA 1
ATOM 708 C C . ASN A 1 94 ? -0.338 7.133 -4.750 1.00 92.38 94 ASN A C 1
ATOM 710 O O . ASN A 1 94 ? 0.428 6.499 -4.021 1.00 92.38 94 ASN A O 1
ATOM 714 N N . GLU A 1 95 ? -0.042 7.383 -6.028 1.00 91.12 95 GLU A N 1
ATOM 715 C CA . GLU A 1 95 ? 1.212 6.991 -6.693 1.00 91.12 95 GLU A CA 1
ATOM 716 C C . GLU A 1 95 ? 2.323 8.022 -6.428 1.00 91.12 95 GLU A C 1
ATOM 718 O O . GLU A 1 95 ? 2.637 8.867 -7.272 1.00 91.12 95 GLU A O 1
ATOM 723 N N . ILE A 1 96 ? 2.940 7.948 -5.245 1.00 86.94 96 ILE A N 1
ATOM 724 C CA . ILE A 1 96 ? 3.815 9.008 -4.712 1.00 86.94 96 ILE A CA 1
ATOM 725 C C . ILE A 1 96 ? 5.094 9.250 -5.524 1.00 86.94 96 ILE A C 1
ATOM 727 O O . ILE A 1 96 ? 5.661 10.339 -5.491 1.00 86.94 96 ILE A O 1
ATOM 731 N N . HIS A 1 97 ? 5.564 8.259 -6.282 1.00 84.38 97 HIS A N 1
ATOM 732 C CA . HIS A 1 97 ? 6.724 8.430 -7.160 1.00 84.38 97 HIS A CA 1
ATOM 733 C C . HIS A 1 97 ? 6.338 8.579 -8.643 1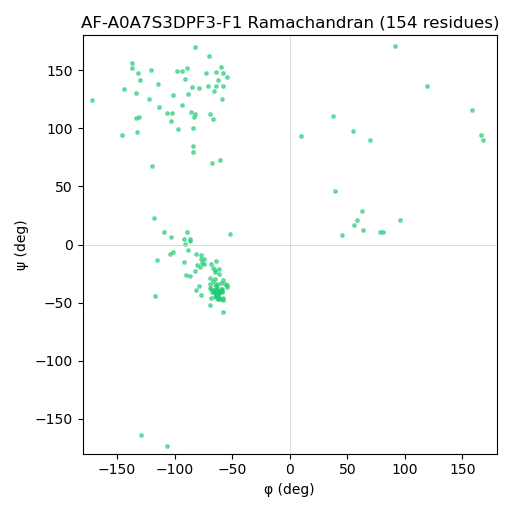.00 84.38 97 HIS A C 1
ATOM 735 O O . HIS A 1 97 ? 7.212 8.625 -9.511 1.00 84.38 97 HIS A O 1
ATOM 741 N N . GLY A 1 98 ? 5.045 8.673 -8.953 1.00 84.56 98 GLY A N 1
ATOM 742 C CA . GLY A 1 98 ? 4.515 8.740 -10.313 1.00 84.56 98 GLY A CA 1
ATOM 743 C C . GLY A 1 98 ? 4.156 7.381 -10.907 1.00 84.56 98 GLY A C 1
ATOM 744 O O . GLY A 1 98 ? 4.506 6.335 -10.359 1.00 84.56 98 GLY A O 1
ATOM 745 N N . SER A 1 99 ? 3.493 7.405 -12.060 1.00 85.25 99 SER A N 1
ATOM 746 C CA . SER A 1 99 ? 2.941 6.233 -12.744 1.00 85.25 99 SER A CA 1
ATOM 747 C C . SER A 1 99 ? 3.529 6.062 -14.145 1.00 85.25 99 SER A C 1
ATOM 749 O O . SER A 1 99 ? 3.875 7.037 -14.812 1.00 85.25 99 SER A O 1
ATOM 751 N N . TRP A 1 100 ? 3.623 4.823 -14.637 1.00 81.62 100 TRP A N 1
ATOM 752 C CA . TRP A 1 100 ? 3.919 4.562 -16.054 1.00 81.62 100 TRP A CA 1
ATOM 753 C C . TRP A 1 100 ? 2.720 4.792 -16.980 1.00 81.62 100 TRP A C 1
ATOM 755 O O . TRP A 1 100 ? 2.917 4.867 -18.192 1.00 81.62 100 TRP A O 1
ATOM 765 N N . TYR A 1 101 ? 1.503 4.876 -16.434 1.00 78.81 101 TYR A N 1
ATOM 766 C CA . TYR A 1 101 ? 0.263 4.909 -17.219 1.00 78.81 101 TYR A CA 1
ATOM 767 C C . TYR A 1 101 ? -0.514 6.223 -17.085 1.00 78.81 101 TYR A C 1
ATOM 769 O O . TYR A 1 101 ? -1.398 6.471 -17.900 1.00 78.81 101 TYR A O 1
ATOM 777 N N . ASP A 1 102 ? -0.176 7.068 -16.107 1.00 80.25 102 ASP A N 1
ATOM 778 C CA . ASP A 1 102 ? -0.775 8.392 -15.929 1.00 80.25 102 ASP A CA 1
ATOM 779 C C . ASP A 1 102 ? 0.180 9.497 -16.425 1.00 80.25 102 ASP A C 1
ATOM 781 O O . ASP A 1 102 ? 1.166 9.814 -15.750 1.00 80.25 102 ASP A O 1
ATOM 785 N N . PRO A 1 103 ? -0.091 10.121 -17.588 1.00 79.19 103 PRO A N 1
ATOM 786 C CA . PRO A 1 103 ? 0.737 11.207 -18.103 1.00 79.1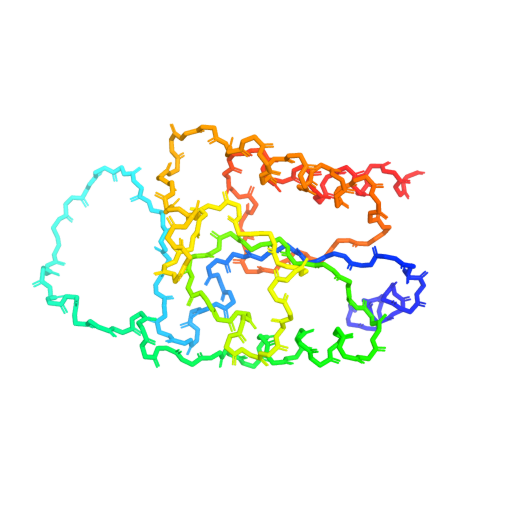9 103 PRO A CA 1
ATOM 787 C C . PRO A 1 103 ? 0.676 12.476 -17.238 1.00 79.19 103 PRO A C 1
ATOM 789 O O . PRO A 1 103 ? 1.591 13.295 -17.314 1.00 79.19 103 PRO A O 1
ATOM 792 N N . SER A 1 104 ? -0.363 12.649 -16.409 1.00 78.44 104 SER A N 1
ATOM 793 C CA . SER A 1 104 ? -0.474 13.768 -15.465 1.00 78.44 104 SER A CA 1
ATOM 794 C C . SER A 1 104 ? 0.387 13.566 -14.211 1.00 78.44 104 SER A C 1
ATOM 796 O O . SER A 1 104 ? 0.776 14.540 -13.561 1.00 78.44 104 SER A O 1
ATOM 798 N N . ASN A 1 105 ? 0.789 12.320 -13.930 1.00 78.94 105 ASN A N 1
ATOM 799 C CA . ASN A 1 105 ? 1.669 11.962 -12.825 1.00 78.94 105 ASN A CA 1
ATOM 800 C C . ASN A 1 105 ? 2.976 11.283 -13.305 1.00 78.94 105 ASN A C 1
ATOM 802 O O . ASN A 1 105 ? 3.217 10.109 -13.014 1.00 78.94 105 ASN A O 1
ATOM 806 N N . PRO A 1 106 ? 3.878 12.011 -14.002 1.00 77.62 106 PRO A N 1
ATOM 807 C CA . PRO A 1 106 ? 5.128 11.441 -14.503 1.00 77.62 106 PRO A CA 1
ATOM 808 C C . PRO A 1 106 ? 6.062 10.985 -13.377 1.00 77.62 106 PRO A C 1
ATOM 810 O O . PRO A 1 106 ? 6.112 11.607 -12.311 1.00 77.62 106 PRO A O 1
ATOM 813 N N . VAL A 1 107 ? 6.839 9.936 -13.664 1.00 76.44 107 VAL A N 1
ATOM 814 C CA . VAL A 1 107 ? 7.809 9.318 -12.748 1.00 76.44 107 VAL A CA 1
ATOM 815 C C . VAL A 1 107 ? 8.877 10.310 -12.282 1.00 76.44 107 VAL A C 1
ATOM 817 O O . VAL A 1 107 ? 9.613 10.875 -13.094 1.00 76.44 107 VAL A O 1
ATOM 820 N N . VAL A 1 108 ? 9.021 10.454 -10.965 1.00 66.25 108 VAL A N 1
ATOM 821 C CA . VAL A 1 108 ? 10.061 11.273 -10.326 1.00 66.25 108 VAL A CA 1
ATOM 822 C C . VAL A 1 108 ? 11.186 10.358 -9.831 1.00 66.25 108 VAL A C 1
ATOM 824 O O . VAL A 1 108 ? 10.945 9.365 -9.147 1.00 66.25 108 VAL A O 1
ATOM 827 N N . LYS A 1 109 ? 12.442 10.659 -10.191 1.00 60.00 109 LYS A N 1
ATOM 828 C CA . LYS A 1 109 ? 13.614 9.917 -9.686 1.00 60.00 109 LYS A CA 1
ATOM 829 C C . LYS A 1 109 ? 13.867 10.289 -8.214 1.00 60.00 109 LYS A C 1
ATOM 831 O O . LYS A 1 109 ? 13.655 11.435 -7.842 1.00 60.00 109 LYS A O 1
ATOM 836 N N . TYR A 1 110 ? 14.375 9.336 -7.422 1.00 53.97 110 TYR A N 1
ATOM 837 C CA . TYR A 1 110 ? 14.589 9.331 -5.952 1.00 53.97 110 TYR A CA 1
ATOM 838 C C . TYR A 1 110 ? 15.359 10.520 -5.305 1.00 53.97 110 TYR A C 1
ATOM 840 O O . TYR A 1 110 ? 15.699 10.450 -4.129 1.00 53.97 110 TYR A O 1
ATOM 848 N N . SER A 1 111 ? 15.651 11.598 -6.036 1.00 47.78 111 SER A N 1
ATOM 849 C CA . SER A 1 111 ? 16.386 12.792 -5.590 1.00 47.78 111 SER A CA 1
ATOM 850 C C . SER A 1 111 ? 15.554 14.087 -5.655 1.00 47.78 111 SER A C 1
ATOM 852 O O . SER A 1 111 ? 16.126 15.166 -5.792 1.00 47.78 111 SER A O 1
ATOM 854 N N . GLY A 1 112 ? 14.221 13.993 -5.641 1.00 54.94 112 GLY A N 1
ATOM 855 C CA . GLY A 1 112 ? 13.308 15.144 -5.707 1.00 54.94 112 GLY A CA 1
ATOM 856 C C . GLY A 1 112 ? 12.621 15.468 -4.378 1.00 54.94 112 GLY A C 1
ATOM 857 O O . GLY A 1 112 ? 12.920 14.865 -3.358 1.00 54.94 112 GLY A O 1
ATOM 858 N N . GLN A 1 113 ? 11.675 16.404 -4.399 1.00 57.25 113 GLN A N 1
ATOM 859 C CA . GLN A 1 113 ? 10.586 16.465 -3.419 1.00 57.25 113 GLN A CA 1
ATOM 860 C C . GLN A 1 113 ? 9.389 15.712 -4.009 1.00 57.25 113 GLN A C 1
ATOM 862 O O . GLN A 1 113 ? 9.231 15.667 -5.235 1.00 57.25 113 GLN A O 1
ATOM 867 N N . LEU A 1 114 ? 8.560 15.104 -3.159 1.00 63.16 114 LEU A N 1
ATOM 868 C CA . LEU A 1 114 ? 7.240 14.643 -3.587 1.00 63.16 114 LEU A CA 1
ATOM 869 C C . LEU A 1 114 ? 6.483 15.826 -4.205 1.00 63.16 114 LEU A C 1
ATOM 871 O O . LEU A 1 114 ? 6.623 16.973 -3.773 1.00 63.16 114 LEU A O 1
ATOM 875 N N . LYS A 1 115 ? 5.691 15.551 -5.238 1.00 72.81 115 LYS A N 1
ATOM 876 C CA . LYS A 1 115 ? 4.807 16.563 -5.816 1.00 72.81 115 LYS A CA 1
ATOM 877 C C . LYS A 1 115 ? 3.805 17.008 -4.753 1.00 72.81 115 LYS A C 1
ATOM 879 O O . LYS A 1 115 ? 3.318 16.192 -3.973 1.00 72.81 115 LYS A O 1
ATOM 884 N N . SER A 1 116 ? 3.492 18.303 -4.724 1.00 77.19 116 SER A N 1
ATOM 885 C CA . SER A 1 116 ? 2.716 18.911 -3.636 1.00 77.19 116 SER A CA 1
ATOM 886 C C . SER A 1 116 ? 1.354 18.246 -3.412 1.00 77.19 116 SER A C 1
ATOM 888 O O . SER A 1 116 ? 0.917 18.139 -2.271 1.00 77.19 116 SER A O 1
ATOM 890 N N . ARG A 1 117 ? 0.705 17.755 -4.477 1.00 83.25 117 ARG A N 1
ATOM 891 C CA . ARG A 1 117 ? -0.586 17.059 -4.392 1.00 83.25 117 ARG A CA 1
ATOM 892 C C . ARG A 1 117 ? -0.455 15.690 -3.723 1.00 83.25 117 ARG A C 1
ATOM 894 O O . ARG A 1 117 ? -1.191 15.399 -2.790 1.00 83.25 117 ARG A O 1
ATOM 901 N N . GLU A 1 118 ? 0.467 14.859 -4.194 1.00 83.88 118 GLU A N 1
ATOM 902 C CA . GLU A 1 118 ? 0.711 13.508 -3.682 1.00 83.88 118 GLU A CA 1
ATOM 903 C C . GLU A 1 118 ? 1.226 13.553 -2.236 1.00 83.88 118 GLU A C 1
ATOM 905 O O . GLU A 1 118 ? 0.839 12.713 -1.424 1.00 83.88 118 GLU A O 1
ATOM 910 N N . CYS A 1 119 ? 2.024 14.577 -1.901 1.00 81.88 119 CYS A N 1
ATOM 911 C CA . CYS A 1 119 ? 2.409 14.914 -0.529 1.00 81.88 119 CYS A CA 1
ATOM 912 C C . CYS A 1 119 ? 1.190 15.187 0.354 1.00 81.88 119 CYS A C 1
ATOM 914 O O . CYS A 1 119 ? 0.992 14.493 1.346 1.00 81.88 119 CYS A O 1
ATOM 916 N N . ALA A 1 120 ? 0.359 16.165 -0.023 1.00 85.38 120 ALA A N 1
ATOM 917 C CA . ALA A 1 120 ? -0.813 16.550 0.761 1.00 85.38 120 ALA A CA 1
ATOM 918 C C . ALA A 1 120 ? -1.788 15.375 0.938 1.00 85.38 120 ALA A C 1
ATOM 920 O O . ALA A 1 120 ? -2.328 15.167 2.021 1.00 85.38 120 ALA A O 1
ATOM 921 N N . TRP A 1 121 ? -1.965 14.557 -0.102 1.00 88.94 121 TRP A N 1
ATOM 922 C CA . TRP A 1 121 ? -2.799 13.361 -0.021 1.00 88.94 121 TRP A CA 1
ATOM 923 C C . TRP A 1 121 ? -2.197 12.297 0.908 1.00 88.94 121 TRP A C 1
ATOM 925 O O . TRP A 1 121 ? -2.912 11.692 1.707 1.00 88.94 121 TRP A O 1
ATOM 935 N N . MET A 1 122 ? -0.878 12.088 0.857 1.00 86.94 122 MET A N 1
ATOM 936 C CA . MET A 1 122 ? -0.195 11.174 1.774 1.00 86.94 122 MET A CA 1
ATOM 937 C C . MET A 1 122 ? -0.311 11.658 3.223 1.00 86.94 122 MET A C 1
ATOM 939 O O . MET A 1 122 ? -0.526 10.838 4.109 1.00 86.94 122 MET A O 1
ATOM 943 N N . GLU A 1 123 ? -0.215 12.966 3.471 1.00 85.44 123 GLU A N 1
ATOM 944 C CA . GLU A 1 123 ? -0.426 13.567 4.793 1.00 85.44 123 GLU A CA 1
ATOM 945 C C . GLU A 1 123 ? -1.865 13.378 5.287 1.00 85.44 123 GLU A C 1
ATOM 947 O O . GLU A 1 123 ? -2.067 12.988 6.436 1.00 85.44 123 GLU A O 1
ATOM 952 N N . GLU A 1 124 ? -2.868 13.574 4.429 1.00 88.56 124 GLU A N 1
ATOM 953 C CA . GLU A 1 124 ? -4.273 13.317 4.769 1.00 88.56 124 GLU A CA 1
ATOM 954 C C . GLU A 1 124 ? -4.492 11.845 5.148 1.00 88.56 124 GLU A C 1
ATOM 956 O O . GLU A 1 124 ? -5.091 11.538 6.182 1.00 88.56 124 GLU A O 1
ATOM 961 N N . GLN A 1 125 ? -3.951 10.921 4.351 1.00 89.12 125 GLN A N 1
ATOM 962 C CA . GLN A 1 125 ? -3.991 9.488 4.642 1.00 89.12 125 GLN A CA 1
ATOM 963 C C . GLN A 1 125 ? -3.253 9.175 5.948 1.00 89.12 125 GLN A C 1
ATOM 965 O O . GLN A 1 125 ? -3.761 8.427 6.782 1.00 89.12 125 GLN A O 1
ATOM 970 N N . ALA A 1 126 ? -2.093 9.794 6.169 1.00 85.44 126 ALA A N 1
ATOM 971 C CA . ALA A 1 126 ? -1.308 9.640 7.383 1.00 85.44 126 ALA A CA 1
ATOM 972 C C . ALA A 1 126 ? -2.039 10.141 8.623 1.00 85.44 126 ALA A C 1
ATOM 974 O O . ALA A 1 126 ? -1.841 9.562 9.685 1.00 85.44 126 ALA A O 1
ATOM 975 N N . GLN A 1 127 ? -2.856 11.191 8.524 1.00 87.62 127 GLN A N 1
ATOM 976 C CA . GLN A 1 127 ? -3.642 11.746 9.630 1.00 87.62 127 GLN A CA 1
ATOM 977 C C . GLN A 1 127 ? -4.936 10.963 9.874 1.00 87.62 127 GLN A C 1
ATOM 979 O O . GLN A 1 127 ? -5.309 10.739 11.025 1.00 87.62 127 GLN A O 1
ATOM 984 N N . GLY A 1 128 ? -5.606 10.530 8.804 1.00 90.00 128 GLY A N 1
ATOM 985 C CA . GLY A 1 128 ? -6.897 9.848 8.872 1.00 90.00 128 GLY A CA 1
ATOM 986 C C . GLY A 1 128 ? -6.819 8.352 9.179 1.00 90.00 128 GLY A C 1
ATOM 987 O O . GLY A 1 128 ? -7.806 7.787 9.646 1.00 90.00 128 GLY A O 1
ATOM 988 N N . ALA A 1 129 ? -5.685 7.699 8.912 1.00 93.06 129 ALA A N 1
ATOM 989 C CA . ALA A 1 129 ? -5.520 6.271 9.168 1.00 93.06 129 ALA A CA 1
ATOM 990 C C . ALA A 1 129 ? -5.449 5.956 10.668 1.00 93.06 129 ALA A C 1
ATOM 992 O O . ALA A 1 129 ? -4.703 6.595 11.408 1.00 93.06 129 ALA A O 1
ATOM 993 N N . ASP A 1 130 ? -6.139 4.911 11.112 1.00 93.56 130 ASP A N 1
ATOM 994 C CA . ASP A 1 130 ? -5.918 4.302 12.433 1.00 93.56 130 ASP A CA 1
ATOM 995 C C . ASP A 1 130 ? -5.142 2.976 12.345 1.00 93.56 130 ASP A C 1
ATOM 997 O O . ASP A 1 130 ? -4.689 2.443 13.358 1.00 93.56 130 ASP A O 1
ATOM 1001 N N . LEU A 1 131 ? -4.915 2.473 11.127 1.00 94.75 131 LEU A N 1
ATOM 1002 C CA . LEU A 1 131 ? -4.032 1.349 10.841 1.00 94.75 131 LEU A CA 1
ATOM 1003 C C . LEU A 1 131 ? -3.310 1.560 9.506 1.00 94.75 131 LEU A C 1
ATOM 1005 O O . LEU A 1 131 ? -3.933 1.869 8.492 1.00 94.75 131 LEU A O 1
ATOM 1009 N N . VAL A 1 132 ? -1.996 1.321 9.486 1.00 94.69 132 VAL A N 1
ATOM 1010 C CA . VAL A 1 132 ? -1.190 1.338 8.256 1.00 94.69 132 VAL A CA 1
ATOM 1011 C C . VAL A 1 132 ? -0.498 -0.005 8.066 1.00 94.69 132 VAL A C 1
ATOM 1013 O O . VAL A 1 132 ? 0.220 -0.478 8.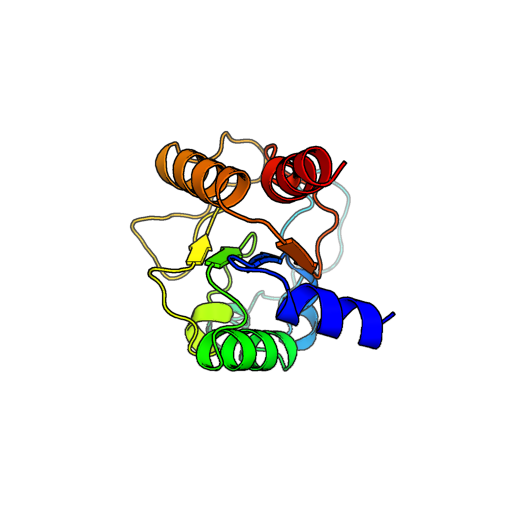948 1.00 94.69 132 VAL A O 1
ATOM 1016 N N . LEU A 1 133 ? -0.699 -0.628 6.901 1.00 94.88 133 LEU A N 1
ATOM 1017 C CA . LEU A 1 133 ? -0.025 -1.871 6.529 1.00 94.88 133 LEU A CA 1
ATOM 1018 C C . LEU A 1 133 ? 1.121 -1.595 5.560 1.00 94.88 133 LEU A C 1
ATOM 1020 O O . LEU A 1 133 ? 0.909 -1.244 4.401 1.00 94.88 133 LEU A O 1
ATOM 1024 N N . VAL A 1 134 ? 2.344 -1.824 6.033 1.00 94.19 134 VAL A N 1
ATOM 1025 C CA . VAL A 1 134 ? 3.573 -1.654 5.253 1.00 94.19 134 VAL A CA 1
ATOM 1026 C C . VAL A 1 134 ? 3.975 -2.985 4.618 1.00 94.19 134 VAL A C 1
ATOM 1028 O O . VAL A 1 134 ? 4.236 -3.956 5.330 1.00 94.19 134 VAL A O 1
ATOM 1031 N N . LEU A 1 135 ? 4.050 -3.050 3.284 1.00 94.44 135 LEU A N 1
ATOM 1032 C CA . LEU A 1 135 ? 4.331 -4.295 2.555 1.00 94.44 135 LEU A CA 1
ATOM 1033 C C . LEU A 1 135 ? 5.391 -4.113 1.463 1.00 94.44 135 LEU A C 1
ATOM 1035 O O . LEU A 1 135 ? 5.294 -3.247 0.598 1.00 94.44 135 LEU A O 1
ATOM 1039 N N . GLY A 1 136 ? 6.392 -4.997 1.450 1.00 90.56 136 GLY A N 1
ATOM 1040 C CA . GLY A 1 136 ? 7.352 -5.082 0.344 1.00 90.56 136 GLY A CA 1
ATOM 1041 C C . GLY A 1 136 ? 8.199 -3.822 0.138 1.00 90.56 136 GLY A C 1
ATOM 1042 O O . GLY A 1 136 ? 8.620 -3.549 -0.983 1.00 90.56 136 GLY A O 1
ATOM 1043 N N . THR A 1 137 ? 8.450 -3.054 1.195 1.00 88.06 137 THR A N 1
ATOM 1044 C CA . THR A 1 137 ? 9.275 -1.843 1.164 1.00 88.06 137 THR A CA 1
ATOM 1045 C C . THR A 1 137 ? 10.200 -1.790 2.372 1.00 88.06 137 THR A C 1
ATOM 1047 O O . THR A 1 137 ? 9.888 -2.339 3.427 1.00 88.06 137 THR A O 1
ATOM 1050 N N . SER A 1 138 ? 11.344 -1.128 2.211 1.00 83.06 138 SER A N 1
ATOM 1051 C CA . SER A 1 138 ? 12.257 -0.793 3.303 1.00 83.06 138 SER A CA 1
ATOM 1052 C C . SER A 1 138 ? 11.926 0.554 3.954 1.00 83.06 138 SER A C 1
ATOM 1054 O O . SER A 1 138 ? 12.771 1.077 4.671 1.00 83.06 138 SER A O 1
ATOM 1056 N N . LEU A 1 139 ? 10.761 1.146 3.641 1.00 77.31 139 LEU A N 1
ATOM 1057 C CA . LEU A 1 139 ? 10.365 2.505 4.049 1.00 77.31 139 LEU A CA 1
ATOM 1058 C C . LEU A 1 139 ? 11.344 3.600 3.578 1.00 77.31 139 LEU A C 1
ATOM 1060 O O . LEU A 1 139 ? 11.390 4.690 4.129 1.00 77.31 139 LEU A O 1
ATOM 1064 N N . GLY A 1 140 ? 12.146 3.324 2.547 1.00 65.19 140 GLY A N 1
ATOM 1065 C CA . GLY A 1 140 ? 13.117 4.284 2.026 1.00 65.19 140 GLY A CA 1
ATOM 1066 C C . GLY A 1 140 ? 12.501 5.247 1.010 1.00 65.19 140 GLY A C 1
ATOM 1067 O O . GLY A 1 140 ? 11.835 4.798 0.075 1.00 65.19 140 GLY A O 1
ATOM 1068 N N . GLY A 1 141 ? 12.813 6.541 1.132 1.00 59.72 141 GLY A N 1
ATOM 1069 C CA . GLY A 1 141 ? 12.497 7.588 0.150 1.00 59.72 141 GLY A CA 1
ATOM 1070 C C . GLY A 1 141 ? 11.589 8.699 0.683 1.00 59.72 141 GLY A C 1
ATOM 1071 O O . GLY A 1 141 ? 10.612 8.421 1.363 1.00 59.72 141 GLY A O 1
ATOM 1072 N N . LEU A 1 142 ? 11.936 9.950 0.352 1.00 59.38 142 LEU A N 1
ATOM 1073 C CA . LEU A 1 142 ? 11.087 11.155 0.376 1.00 59.38 142 LEU A CA 1
ATOM 1074 C C . LEU A 1 142 ? 10.105 11.309 1.555 1.00 59.38 142 LEU A C 1
ATOM 1076 O O . LEU A 1 142 ? 8.944 11.642 1.333 1.00 59.38 142 LEU A O 1
ATOM 1080 N N . THR A 1 143 ? 10.543 11.074 2.798 1.00 62.66 143 THR A N 1
ATOM 1081 C CA . THR A 1 143 ? 9.697 11.163 4.016 1.00 62.66 143 THR A CA 1
ATOM 1082 C C . THR A 1 143 ? 8.439 10.288 3.983 1.00 62.66 143 THR A C 1
ATOM 1084 O O . THR A 1 143 ? 7.495 10.501 4.738 1.00 62.66 143 THR A O 1
ATOM 1087 N N . ALA A 1 144 ? 8.392 9.306 3.088 1.00 62.12 144 ALA A N 1
ATOM 1088 C CA . ALA A 1 144 ? 7.202 8.513 2.833 1.00 62.12 144 ALA A CA 1
ATOM 1089 C C . ALA A 1 144 ? 6.961 7.447 3.924 1.00 62.12 144 ALA A C 1
ATOM 1091 O O . ALA A 1 144 ? 5.886 6.864 4.013 1.00 62.12 144 ALA A O 1
ATOM 1092 N N . ASP A 1 145 ? 7.922 7.262 4.830 1.00 71.50 145 ASP A N 1
ATOM 1093 C CA . ASP A 1 145 ? 7.742 6.575 6.107 1.00 71.50 145 ASP A CA 1
ATOM 1094 C C . ASP A 1 145 ? 6.786 7.311 7.062 1.00 71.50 145 ASP A C 1
ATOM 1096 O O . ASP A 1 145 ? 6.190 6.668 7.928 1.00 71.50 145 ASP A O 1
ATOM 1100 N N . SER A 1 146 ? 6.575 8.620 6.879 1.00 76.69 146 SER A N 1
ATOM 1101 C CA . SER A 1 146 ? 5.689 9.435 7.721 1.00 76.69 146 SER A CA 1
ATOM 1102 C C . SER A 1 146 ? 4.272 8.873 7.828 1.00 76.69 146 SER A C 1
ATOM 1104 O O . SER A 1 146 ? 3.706 8.902 8.915 1.00 76.69 146 SER A O 1
ATOM 1106 N N . VAL A 1 147 ? 3.713 8.279 6.765 1.00 81.75 147 VAL A N 1
ATOM 1107 C CA . VAL A 1 147 ? 2.374 7.667 6.827 1.00 81.75 147 VAL A CA 1
ATOM 1108 C C . VAL A 1 147 ? 2.307 6.538 7.854 1.00 81.75 147 VAL A C 1
ATOM 1110 O O . VAL A 1 147 ? 1.350 6.451 8.617 1.00 81.75 147 VAL A O 1
ATOM 1113 N N . ALA A 1 148 ? 3.351 5.712 7.930 1.00 82.81 148 ALA A N 1
ATOM 1114 C CA . ALA A 1 148 ? 3.426 4.620 8.888 1.00 82.81 148 ALA A CA 1
ATOM 1115 C C . ALA A 1 148 ? 3.778 5.133 10.291 1.00 82.81 148 ALA A C 1
ATOM 1117 O O . ALA A 1 148 ? 3.161 4.713 11.271 1.00 82.81 148 ALA A O 1
ATOM 1118 N N . THR A 1 149 ? 4.738 6.054 10.388 1.00 83.69 149 THR A N 1
ATOM 1119 C CA . THR A 1 149 ? 5.232 6.579 11.667 1.00 83.69 149 THR A CA 1
ATOM 1120 C C . THR A 1 149 ? 4.176 7.428 12.376 1.00 83.69 149 THR A C 1
ATOM 1122 O O . THR A 1 149 ? 3.900 7.190 13.547 1.00 83.69 149 THR A O 1
ATOM 1125 N N . LEU A 1 150 ? 3.496 8.339 11.669 1.00 84.56 150 LEU A N 1
ATOM 1126 C CA . LEU A 1 150 ? 2.459 9.198 12.254 1.00 84.56 150 LEU A CA 1
ATOM 1127 C C . LEU A 1 150 ? 1.261 8.391 12.762 1.00 84.56 150 LEU A C 1
ATOM 1129 O O . LEU A 1 150 ? 0.730 8.692 13.829 1.00 84.56 150 LEU A O 1
ATOM 1133 N N . ALA A 1 151 ? 0.834 7.362 12.024 1.00 84.81 151 ALA A N 1
ATOM 1134 C CA . ALA A 1 151 ? -0.225 6.467 12.486 1.00 84.81 151 ALA A CA 1
ATOM 1135 C C . ALA A 1 151 ? 0.201 5.675 13.732 1.00 84.81 151 ALA A C 1
ATOM 1137 O O . ALA A 1 151 ? -0.578 5.542 14.675 1.00 84.81 151 ALA A O 1
ATOM 1138 N N . ALA A 1 152 ? 1.449 5.197 13.771 1.00 84.31 152 ALA A N 1
ATOM 1139 C CA . ALA A 1 152 ? 1.986 4.491 14.929 1.00 84.31 152 ALA A CA 1
ATOM 1140 C C . ALA A 1 152 ? 2.100 5.396 16.168 1.00 84.31 152 ALA A C 1
ATOM 1142 O O . ALA A 1 152 ? 1.755 4.966 17.269 1.00 84.31 152 ALA A O 1
ATOM 1143 N N . ASP A 1 153 ? 2.528 6.647 16.010 1.00 85.25 153 ASP A N 1
ATOM 1144 C CA . ASP A 1 153 ? 2.695 7.576 17.131 1.00 85.25 153 ASP A CA 1
ATOM 1145 C C . ASP A 1 153 ? 1.363 7.959 17.785 1.00 85.25 153 ASP A C 1
ATOM 1147 O O . ASP A 1 153 ? 1.310 8.115 19.002 1.00 85.25 153 ASP A O 1
ATOM 1151 N N . ARG A 1 154 ? 0.267 8.014 17.017 1.00 84.19 154 ARG A N 1
ATOM 1152 C CA . ARG A 1 154 ? -1.087 8.238 17.561 1.00 84.19 154 ARG A CA 1
ATOM 1153 C C . ARG A 1 154 ? -1.686 7.030 18.281 1.00 84.19 154 ARG A C 1
ATOM 1155 O O . ARG A 1 154 ? -2.722 7.165 18.922 1.00 84.19 154 ARG A O 1
ATOM 1162 N N . SER A 1 155 ? -1.078 5.855 18.134 1.00 73.62 155 SER A N 1
ATOM 1163 C CA . SER A 1 155 ? -1.549 4.615 18.764 1.00 73.62 155 SER A CA 1
ATOM 1164 C C . SER A 1 155 ? -0.942 4.355 20.150 1.00 73.62 155 SER A C 1
ATOM 1166 O O . SER A 1 155 ? -1.245 3.325 20.756 1.00 73.62 155 SER A O 1
ATOM 1168 N N . ARG A 1 156 ? -0.073 5.258 20.629 1.00 59.19 156 ARG A N 1
ATOM 1169 C CA . ARG A 1 156 ? 0.535 5.233 21.968 1.00 59.19 156 ARG A CA 1
ATOM 1170 C C . ARG A 1 156 ? -0.339 5.947 22.988 1.00 59.19 156 ARG A C 1
ATOM 1172 O O . ARG A 1 156 ? -0.373 5.449 24.133 1.00 59.19 156 ARG A O 1
#

Solvent-accessible surface area (backbone atoms only — not comparable to full-atom values): 9090 Å² total; per-residue (Å²): 111,69,66,59,51,53,54,47,45,73,70,40,90,31,24,31,38,39,38,26,48,56,56,38,41,88,38,72,42,70,77,89,78,80,89,74,92,81,81,90,84,78,95,68,78,87,68,71,56,68,80,72,44,56,51,31,72,62,34,42,51,54,30,51,37,32,77,71,70,51,38,66,37,33,40,30,55,47,40,67,59,36,53,52,72,40,66,34,63,68,95,37,49,43,49,56,35,12,34,78,83,41,86,92,38,58,66,57,66,100,84,62,76,61,52,71,66,51,44,53,52,46,50,50,50,19,69,64,27,69,36,64,49,78,41,42,58,88,63,76,58,80,72,62,40,45,38,52,50,50,27,54,63,75,72,112

Sequence (156 aa):
KLQKLADLLRQSRRTVLYTGAGISRAAGIGMAARGGGGGDTAVKKRKSVSVTARPTITHHALTALWRAGWIHDWVQQNHDGLPQKAGFPQECINEIHGSWYDPSNPVVKYSGQLKSRECAWMEEQAQGADLVLVLGTSLGGLTADSVATLAADRSR